Protein AF-A0A970ZPI9-F1 (afdb_monomer)

Nearest PDB structures (foldseek):
  8iqe-assembly1_A  TM=8.143E-01  e=1.918E-08  Klebsiella phage VLC6
  8iq9-assembly1_B  TM=8.403E-01  e=4.142E-08  Klebsiella phage VLC6
  8iqe-assembly1_D  TM=8.074E-01  e=2.325E-08  Klebsiella phage VLC6
  5w6p-assembly1_A  TM=7.669E-01  e=9.083E-06  Kuttervirus CBA120
  6w4q-assembly2_D  TM=7.559E-01  e=2.704E-05  Kuttervirus CBA120

Mean predicted aligned error: 13.29 Å

Foldseek 3Di:
DDDDDDDDDPDPDDDDDDDDDDPPPPPPPPPVPPPPPPDDDDDEAEDAEPVRVQVDDPDDAQHKYWYCFHHGRVQQLIFIWGKHAADPVDDALQAQWADHPPNIITGTDDQAEAELRVSPDDQAQPDPSVSSVVSRVVVCVVRVHYYDDDDGHD

Structure (mmCIF, N/CA/C/O backbone):
data_AF-A0A970ZPI9-F1
#
_entry.id   AF-A0A970ZPI9-F1
#
loop_
_atom_site.group_PDB
_atom_site.id
_atom_site.type_symbol
_atom_site.label_atom_id
_atom_site.label_alt_id
_atom_site.label_comp_id
_atom_site.label_asym_id
_atom_site.label_entity_id
_atom_site.label_seq_id
_atom_site.pdbx_PDB_ins_code
_atom_site.Cartn_x
_atom_site.Cartn_y
_atom_site.Cartn_z
_atom_site.occupancy
_atom_site.B_iso_or_equiv
_atom_site.auth_seq_id
_atom_site.auth_comp_id
_atom_site.auth_asym_id
_atom_site.auth_atom_id
_atom_site.pdbx_PDB_model_num
ATOM 1 N N . MET A 1 1 ? -30.583 -24.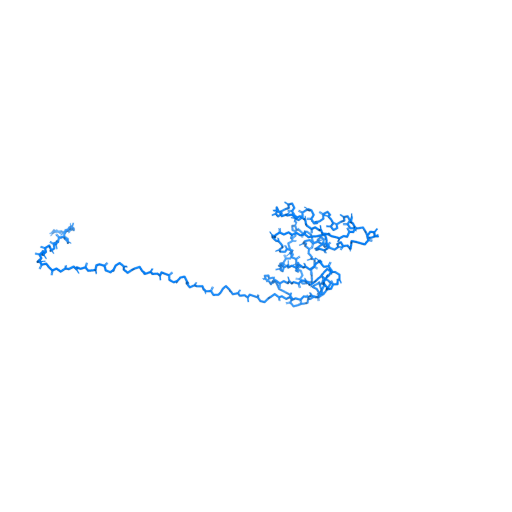353 73.136 1.00 39.81 1 MET A N 1
ATOM 2 C CA . MET A 1 1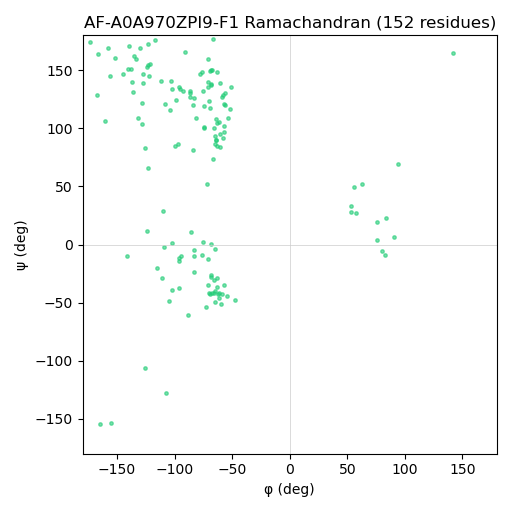 ? -30.151 -25.501 73.950 1.00 39.81 1 MET A CA 1
ATOM 3 C C . MET A 1 1 ? -31.128 -26.665 73.771 1.00 39.81 1 MET A C 1
ATOM 5 O O . MET A 1 1 ? -32.235 -26.557 74.280 1.00 39.81 1 MET A O 1
ATOM 9 N N . SER A 1 2 ? -30.838 -27.757 73.049 1.00 38.22 2 SER A N 1
ATOM 10 C CA . SER A 1 2 ? -29.627 -28.068 72.264 1.00 38.22 2 SER A CA 1
ATOM 11 C C . SER A 1 2 ? -29.882 -29.095 71.144 1.00 38.22 2 SER A C 1
ATOM 13 O O . SER A 1 2 ? -30.646 -30.025 71.371 1.00 38.22 2 SER A O 1
ATOM 15 N N . GLU A 1 3 ? -29.255 -29.048 69.955 1.00 37.34 3 GLU A N 1
ATOM 16 C CA . GLU A 1 3 ? -28.568 -27.953 69.218 1.00 37.34 3 GLU A CA 1
ATOM 17 C C . GLU A 1 3 ? -28.368 -28.394 67.724 1.00 37.34 3 GLU A C 1
ATOM 19 O O . GLU A 1 3 ? -29.122 -29.235 67.235 1.00 37.34 3 GLU A O 1
ATOM 24 N N . HIS A 1 4 ? -27.371 -27.865 66.996 1.00 39.94 4 HIS A N 1
ATOM 25 C CA . HIS A 1 4 ? -26.956 -28.225 65.616 1.00 39.94 4 HIS A CA 1
ATOM 26 C C . HIS A 1 4 ? -25.424 -28.475 65.559 1.00 39.94 4 HIS A C 1
ATOM 28 O O . HIS A 1 4 ? -24.754 -28.073 66.513 1.00 39.94 4 HIS A O 1
ATOM 34 N N . PRO A 1 5 ? -24.820 -29.033 64.477 1.00 55.50 5 PRO A N 1
ATOM 35 C CA . PRO A 1 5 ? -25.370 -29.464 63.179 1.00 55.50 5 PRO A CA 1
ATOM 36 C C . PRO A 1 5 ? -25.417 -31.023 63.094 1.00 55.50 5 PRO A C 1
ATOM 38 O O . PRO A 1 5 ? -26.032 -31.587 63.991 1.00 55.50 5 PRO A O 1
ATOM 41 N N . ASP A 1 6 ? -24.927 -31.842 62.143 1.00 42.12 6 ASP A N 1
ATOM 42 C CA . ASP A 1 6 ? -24.168 -31.699 60.878 1.00 42.12 6 ASP A CA 1
ATOM 43 C C . ASP A 1 6 ? -24.433 -32.912 59.933 1.00 42.12 6 ASP A C 1
ATOM 45 O O . ASP A 1 6 ? -25.509 -33.512 59.963 1.00 42.12 6 ASP A O 1
ATOM 49 N N . SER A 1 7 ? -23.492 -33.249 59.046 1.00 49.62 7 SER A N 1
ATOM 50 C CA . SER A 1 7 ? -23.681 -33.985 57.797 1.00 49.62 7 SER A CA 1
ATOM 51 C C . SER A 1 7 ? -22.767 -35.209 57.646 1.00 49.62 7 SER A C 1
ATOM 53 O O . SER A 1 7 ? -21.570 -35.154 57.912 1.00 49.62 7 SER A O 1
ATOM 55 N N . ALA A 1 8 ? -23.318 -36.316 57.126 1.00 38.94 8 ALA A N 1
ATOM 56 C CA . ALA A 1 8 ? -22.558 -37.369 56.442 1.00 38.94 8 ALA A CA 1
ATOM 57 C C . ALA A 1 8 ? -23.469 -38.351 55.672 1.00 38.94 8 ALA A C 1
ATOM 59 O O . ALA A 1 8 ? -24.6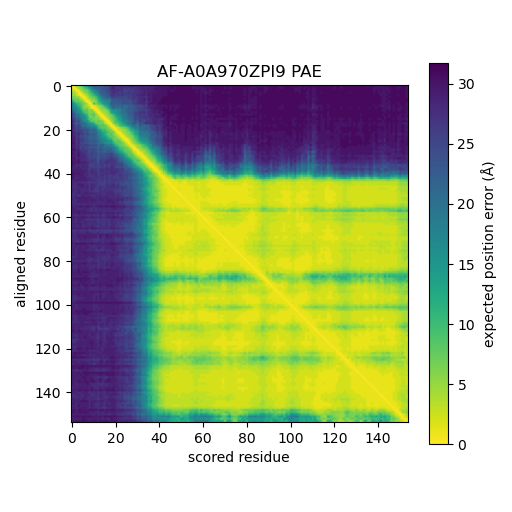60 -38.492 55.934 1.00 38.94 8 ALA A O 1
ATOM 60 N N . SER A 1 9 ? -22.852 -39.116 54.768 1.00 44.31 9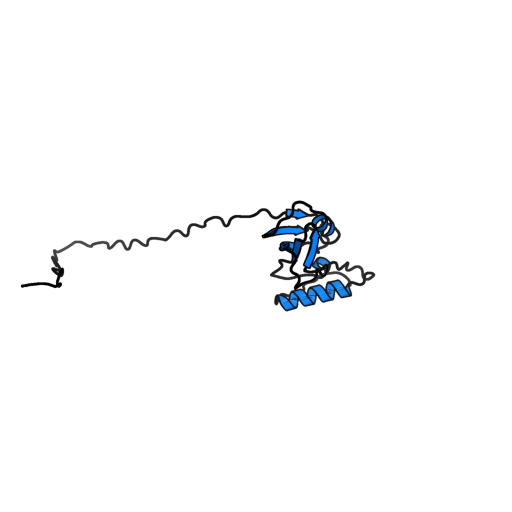 SER A N 1
ATOM 61 C CA . SER A 1 9 ? -23.298 -40.453 54.340 1.00 44.31 9 SER A CA 1
ATOM 62 C C . SER A 1 9 ? -24.662 -40.611 53.636 1.00 44.31 9 SER A C 1
ATOM 64 O O . SER A 1 9 ? -25.402 -41.566 53.878 1.00 44.31 9 SER A O 1
ATOM 66 N N . ARG A 1 10 ? -24.913 -39.826 52.577 1.00 48.75 10 ARG A N 1
ATOM 67 C CA . ARG A 1 10 ? -25.738 -40.306 51.440 1.00 48.75 10 ARG A CA 1
ATOM 68 C C . ARG A 1 10 ? -24.976 -41.354 50.597 1.00 48.75 10 ARG A C 1
ATOM 70 O O . ARG A 1 10 ? -24.847 -41.214 49.387 1.00 48.75 10 ARG A O 1
ATOM 77 N N . ARG A 1 11 ? -24.432 -42.396 51.241 1.00 50.81 11 ARG A N 1
ATOM 78 C CA . ARG A 1 11 ? -23.659 -43.490 50.618 1.00 50.81 11 ARG A CA 1
ATOM 79 C C . ARG A 1 11 ? -24.275 -44.861 50.921 1.00 50.81 11 ARG A C 1
ATOM 81 O O . ARG A 1 11 ? -23.663 -45.698 51.576 1.00 50.81 11 ARG A O 1
ATOM 88 N N . LYS A 1 12 ? -25.483 -45.112 50.410 1.00 44.75 12 LYS A N 1
ATOM 89 C CA . LYS A 1 12 ? -26.004 -46.481 50.254 1.00 44.75 12 LYS A CA 1
ATOM 90 C C . LYS A 1 12 ? -25.826 -46.909 48.801 1.00 44.75 12 LYS A C 1
ATOM 92 O O . LYS A 1 12 ? -26.720 -46.732 47.982 1.00 44.75 12 LYS A O 1
ATOM 97 N N . ALA A 1 13 ? -24.634 -47.414 48.486 1.00 45.16 13 ALA A N 1
ATOM 98 C CA . ALA A 1 13 ? -24.357 -48.026 47.193 1.00 45.16 13 ALA A CA 1
ATOM 99 C C . ALA A 1 13 ? -25.136 -49.346 47.092 1.00 45.16 13 ALA A C 1
ATOM 101 O O . ALA A 1 13 ? -24.911 -50.254 47.892 1.00 45.16 13 ALA A O 1
ATOM 102 N N . LEU A 1 14 ? -26.060 -49.445 46.135 1.00 43.38 14 LEU A N 1
ATOM 103 C CA . LEU A 1 14 ? -26.861 -50.649 45.924 1.00 43.38 14 LEU A CA 1
ATOM 104 C C . LEU A 1 14 ? -26.234 -51.502 44.815 1.00 43.38 14 LEU A C 1
ATOM 106 O O . LEU A 1 14 ? -26.574 -51.372 43.642 1.00 43.38 14 LEU A O 1
ATOM 110 N N . ALA A 1 15 ? -25.291 -52.365 45.193 1.00 43.22 15 ALA A N 1
ATOM 111 C CA . ALA A 1 15 ? -24.735 -53.368 44.292 1.00 43.22 15 ALA A CA 1
ATOM 112 C C . ALA A 1 15 ? -25.678 -54.582 44.221 1.00 43.22 15 ALA A C 1
ATOM 114 O O . ALA A 1 15 ? -25.787 -55.342 45.179 1.00 43.22 15 ALA A O 1
ATOM 115 N N . MET A 1 16 ? -26.350 -54.759 43.083 1.00 49.81 16 MET A N 1
ATOM 116 C CA . MET A 1 16 ? -27.211 -55.912 42.786 1.00 49.81 16 MET A CA 1
ATOM 117 C C . MET A 1 16 ? -26.748 -56.550 41.474 1.00 49.81 16 MET A C 1
ATOM 119 O O . MET A 1 16 ? -27.266 -56.254 40.399 1.00 49.81 16 MET A O 1
ATOM 123 N N . MET A 1 17 ? -25.727 -57.405 41.558 1.00 46.09 17 MET A N 1
ATOM 124 C CA . MET A 1 17 ? -25.264 -58.187 40.411 1.00 46.09 17 MET A CA 1
ATOM 125 C C . MET A 1 17 ? -26.266 -59.314 40.143 1.00 46.09 17 MET A C 1
ATOM 127 O O . MET A 1 17 ? -26.479 -60.171 40.996 1.00 46.09 17 MET A O 1
ATOM 131 N N . SER A 1 18 ? -26.870 -59.318 38.956 1.00 44.81 18 SER A N 1
ATOM 132 C CA . SER A 1 18 ? -27.666 -60.438 38.444 1.00 44.81 18 SER A CA 1
ATOM 133 C C . SER A 1 18 ? -27.161 -60.830 37.055 1.00 44.81 18 SER A C 1
ATOM 135 O O . SER A 1 18 ? -26.595 -60.014 36.324 1.00 44.81 18 SER A O 1
ATOM 137 N N . THR A 1 19 ? -27.242 -62.121 36.748 1.00 45.66 19 THR A N 1
ATOM 138 C CA . THR A 1 19 ? -26.408 -62.746 35.717 1.00 45.66 19 THR A CA 1
ATOM 139 C C . THR A 1 19 ? -26.971 -62.550 34.310 1.00 45.66 19 THR A C 1
ATOM 141 O O . THR A 1 19 ? -28.093 -62.963 34.039 1.00 45.66 19 THR A O 1
ATOM 144 N N . GLY A 1 20 ? -26.154 -62.025 33.390 1.00 44.47 20 GLY A N 1
ATOM 145 C CA . GLY A 1 20 ? -26.445 -62.046 31.951 1.00 44.47 20 GLY A CA 1
ATOM 146 C C . GLY A 1 20 ? -27.143 -60.797 31.405 1.00 44.47 20 GLY A C 1
ATOM 147 O O . GLY A 1 20 ? -28.279 -60.864 30.952 1.00 44.47 20 GLY A O 1
ATOM 148 N N . GLY A 1 21 ? -26.431 -59.669 31.366 1.00 39.56 21 GLY A N 1
ATOM 149 C CA . GLY A 1 21 ? -26.872 -58.470 30.652 1.00 39.56 21 GLY A CA 1
ATOM 150 C C . GLY A 1 21 ? -25.705 -57.530 30.378 1.00 39.56 21 GLY A C 1
ATOM 151 O O . GLY A 1 21 ? -25.207 -56.881 31.296 1.00 39.56 21 GLY A O 1
ATOM 152 N N . VAL A 1 22 ? -25.248 -57.452 29.123 1.00 44.81 22 VAL A N 1
ATOM 153 C CA . VAL A 1 22 ? -24.221 -56.476 28.733 1.00 44.81 22 VAL A CA 1
ATOM 154 C C . VAL A 1 22 ? -24.877 -55.103 28.663 1.00 44.81 22 VAL A C 1
ATOM 156 O O . VAL A 1 22 ? -25.537 -54.766 27.681 1.00 44.81 22 VAL A O 1
ATOM 159 N N . LEU A 1 23 ? -24.679 -54.294 29.704 1.00 41.56 23 LEU A N 1
ATOM 160 C CA . LEU A 1 23 ? -24.931 -52.863 29.613 1.00 41.56 23 LEU A CA 1
ATOM 161 C C . LEU A 1 23 ? -23.919 -52.270 28.632 1.00 41.56 23 LEU A C 1
ATOM 163 O O . LEU A 1 23 ? -22.769 -52.014 28.990 1.00 41.56 23 LEU A O 1
ATOM 167 N N . LEU A 1 24 ? -24.360 -52.038 27.392 1.00 43.66 24 LEU A N 1
ATOM 168 C CA . LEU A 1 24 ? -23.693 -51.102 26.497 1.00 43.66 24 LEU A CA 1
ATOM 169 C C . LEU A 1 24 ? -23.735 -49.731 27.176 1.00 43.66 24 LEU A C 1
ATOM 171 O O . LEU A 1 24 ? -24.720 -48.997 27.083 1.00 43.66 24 LEU A O 1
ATOM 175 N N . ALA A 1 25 ? -22.654 -49.397 27.878 1.00 49.69 25 ALA A N 1
ATOM 176 C CA . ALA A 1 25 ? -22.359 -48.031 28.256 1.00 49.69 25 ALA A CA 1
ATOM 177 C C . ALA A 1 25 ? -22.136 -47.260 26.954 1.00 49.69 25 ALA A C 1
ATOM 179 O O . ALA A 1 25 ? -21.031 -47.221 26.413 1.00 49.69 25 ALA A O 1
ATOM 180 N N . ALA A 1 26 ? -23.221 -46.702 26.417 1.00 45.34 26 ALA A N 1
ATOM 181 C CA . ALA A 1 26 ? -23.167 -45.762 25.320 1.00 45.34 26 ALA A CA 1
ATOM 182 C C . ALA A 1 26 ? -22.428 -44.524 25.829 1.00 45.34 26 ALA A C 1
ATOM 184 O O . ALA A 1 26 ? -23.033 -43.602 26.377 1.00 45.34 26 ALA A O 1
ATOM 185 N N . SER A 1 27 ? -21.103 -44.535 25.672 1.00 51.19 27 SER A N 1
ATOM 186 C CA . SER A 1 27 ? -20.249 -43.361 25.765 1.00 51.19 27 SER A CA 1
ATOM 187 C C . SER A 1 27 ? -20.705 -42.397 24.684 1.00 51.19 27 SER A C 1
ATOM 189 O O . SER A 1 27 ? -20.187 -42.397 23.570 1.00 51.19 27 SER A O 1
ATOM 191 N N . GLY A 1 28 ? -21.739 -41.625 25.011 1.00 48.47 28 GLY A N 1
ATOM 192 C CA . GLY A 1 28 ? -22.256 -40.555 24.189 1.00 48.47 28 GLY A CA 1
ATOM 193 C C . GLY A 1 28 ? -21.178 -39.499 24.082 1.00 48.47 28 GLY A C 1
ATOM 194 O O . GLY A 1 28 ? -21.150 -38.561 24.874 1.00 48.47 28 GLY A O 1
ATOM 195 N N . SER A 1 29 ? -20.283 -39.674 23.110 1.00 51.91 29 SER A N 1
ATOM 196 C CA . SER A 1 29 ? -19.435 -38.615 22.602 1.00 51.91 29 SER A CA 1
ATOM 197 C C . SER A 1 29 ? -20.369 -37.525 22.106 1.00 51.91 29 SER A C 1
ATOM 199 O O . SER A 1 29 ? -20.829 -37.551 20.964 1.00 51.91 29 SER A O 1
ATOM 201 N N . THR A 1 30 ? -20.676 -36.577 22.988 1.00 52.38 30 THR A N 1
ATOM 202 C CA . THR A 1 30 ? -21.243 -35.289 22.631 1.00 52.38 30 THR A CA 1
ATOM 203 C C . THR A 1 30 ? -20.200 -34.600 21.773 1.00 52.38 30 THR A C 1
ATOM 205 O O . THR A 1 30 ? -19.354 -33.848 22.253 1.00 52.38 30 THR A O 1
ATOM 208 N N . ALA A 1 31 ? -20.232 -34.920 20.479 1.00 60.81 31 ALA A N 1
ATOM 209 C CA . ALA A 1 31 ? -19.543 -34.175 19.455 1.00 60.81 31 ALA A CA 1
ATOM 210 C C . ALA A 1 31 ? -20.075 -32.750 19.568 1.00 60.81 31 ALA A C 1
ATOM 212 O O . ALA A 1 31 ? -21.174 -32.445 19.101 1.00 60.81 31 ALA A O 1
ATOM 213 N N . VAL A 1 32 ? -19.324 -31.905 20.277 1.00 57.97 32 VAL A N 1
ATOM 214 C CA . VAL A 1 32 ? -19.592 -30.478 20.360 1.00 57.97 32 VAL A CA 1
ATOM 215 C C . VAL A 1 32 ? -19.391 -29.978 18.946 1.00 57.97 32 VAL A C 1
ATOM 217 O O . VAL A 1 32 ? -18.266 -29.715 18.520 1.00 57.97 32 VAL A O 1
ATOM 220 N N . ALA A 1 33 ? -20.492 -29.926 18.199 1.00 60.94 33 ALA A N 1
ATOM 221 C CA . ALA A 1 33 ? -20.541 -29.279 16.913 1.00 60.94 33 ALA A CA 1
ATOM 222 C C . ALA A 1 33 ? -20.095 -27.844 17.170 1.00 60.94 33 ALA A C 1
ATOM 224 O O . ALA A 1 33 ? -20.853 -27.042 17.720 1.00 60.94 33 ALA A O 1
ATOM 225 N N . ARG A 1 34 ? -18.832 -27.546 16.834 1.00 61.22 34 ARG A N 1
ATOM 226 C CA . ARG A 1 34 ? -18.360 -26.171 16.744 1.00 61.22 34 ARG A CA 1
ATOM 227 C C . ARG A 1 34 ? -19.335 -25.498 15.802 1.00 61.22 34 ARG A C 1
ATOM 229 O O . ARG A 1 34 ? -19.357 -25.804 14.612 1.00 61.22 34 ARG A O 1
ATOM 236 N N . GLN A 1 35 ? -20.171 -24.627 16.352 1.00 51.12 35 GLN A N 1
ATOM 237 C CA . GLN A 1 35 ? -20.914 -23.710 15.523 1.00 51.12 35 GLN A CA 1
ATOM 238 C C . GLN A 1 35 ? -19.849 -22.849 14.857 1.00 51.12 35 GLN A C 1
ATOM 240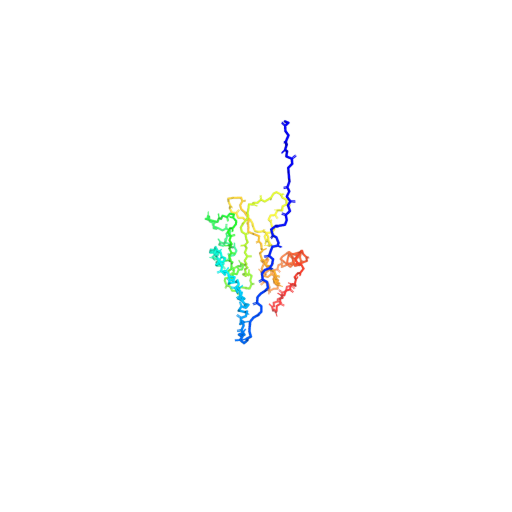 O O . GLN A 1 35 ? -19.233 -22.000 15.499 1.00 51.12 35 GLN A O 1
ATOM 245 N N . ASN A 1 36 ? -19.599 -23.122 13.575 1.00 60.66 36 ASN A N 1
ATOM 246 C CA . ASN A 1 36 ? -18.980 -22.164 12.676 1.00 60.66 36 ASN A CA 1
ATOM 247 C C . ASN A 1 36 ? -19.987 -21.023 12.516 1.00 60.66 36 ASN A C 1
ATOM 249 O O . ASN A 1 36 ? -20.666 -20.911 11.497 1.00 60.66 36 ASN A O 1
ATOM 253 N N . THR A 1 37 ? -20.120 -20.212 13.567 1.00 61.88 37 THR A N 1
ATOM 254 C CA . THR A 1 37 ? -20.728 -18.893 13.497 1.00 61.88 37 THR A CA 1
ATOM 255 C C . THR A 1 37 ? -20.005 -18.177 12.366 1.00 61.88 37 THR A C 1
ATOM 257 O O . THR A 1 37 ? -18.783 -18.028 12.464 1.00 61.88 37 THR A O 1
ATOM 260 N N . PRO A 1 38 ? -20.692 -17.796 11.276 1.00 63.09 38 PRO A N 1
ATOM 261 C CA . PRO A 1 38 ? -20.042 -17.069 10.203 1.00 63.09 38 PRO A CA 1
ATOM 262 C C . PRO A 1 38 ? -19.423 -15.812 10.805 1.00 63.09 38 PRO A C 1
ATOM 264 O O . PRO A 1 38 ? -20.130 -15.012 11.421 1.00 63.09 38 PRO A O 1
ATOM 267 N N . ILE A 1 39 ? -18.101 -15.668 10.684 1.00 63.62 39 ILE A N 1
ATOM 268 C CA . ILE A 1 39 ? -17.435 -14.426 11.070 1.00 63.62 39 ILE A CA 1
ATOM 269 C C . ILE A 1 39 ? -18.075 -13.337 10.211 1.00 63.62 39 ILE A C 1
ATOM 271 O O . ILE A 1 39 ? -18.183 -13.502 8.994 1.00 63.62 39 ILE A O 1
ATOM 275 N N . ALA A 1 40 ? -18.572 -12.276 10.845 1.00 64.06 40 ALA A N 1
ATOM 276 C CA . ALA A 1 40 ? -19.301 -11.229 10.147 1.00 64.06 40 ALA A CA 1
ATOM 277 C C . ALA A 1 40 ? -18.379 -10.565 9.113 1.00 64.06 40 ALA A C 1
ATOM 279 O O . ALA A 1 40 ? -17.473 -9.815 9.468 1.00 64.06 40 ALA A O 1
ATOM 280 N N . SER A 1 41 ? -18.599 -10.873 7.834 1.00 69.25 41 SER A N 1
ATOM 281 C CA . SER A 1 41 ? -17.853 -10.272 6.734 1.00 69.25 41 SER A CA 1
ATOM 282 C C . SER A 1 41 ? -18.337 -8.841 6.537 1.00 69.25 41 SER A C 1
ATOM 284 O O . SER A 1 41 ? -19.372 -8.615 5.908 1.00 69.25 41 SER A O 1
ATOM 286 N N . SER A 1 42 ? -17.581 -7.871 7.047 1.00 74.94 42 SER A N 1
ATOM 287 C CA . SER A 1 42 ? -17.686 -6.491 6.573 1.00 74.94 42 SER A CA 1
ATOM 288 C C . SER A 1 42 ? -17.349 -6.448 5.075 1.00 74.94 42 SER A C 1
ATOM 290 O O . SER A 1 42 ? -16.426 -7.148 4.648 1.00 74.94 42 SER A O 1
ATOM 292 N N . PRO A 1 43 ? -18.071 -5.669 4.253 1.00 85.38 43 PRO A N 1
ATOM 293 C CA . PRO A 1 43 ? -17.699 -5.473 2.859 1.00 85.38 43 PRO A CA 1
ATOM 294 C C . PRO A 1 43 ? -16.397 -4.665 2.768 1.00 85.38 43 PRO A C 1
ATOM 296 O O . PRO A 1 43 ? -16.225 -3.677 3.481 1.00 85.38 43 PRO A O 1
ATOM 299 N N . VAL A 1 44 ? -15.505 -5.070 1.865 1.00 93.00 44 VAL A N 1
ATOM 300 C CA . VAL A 1 44 ? -14.311 -4.296 1.498 1.00 93.00 44 VAL A CA 1
ATOM 301 C C . VAL A 1 44 ? -14.699 -3.317 0.389 1.00 93.00 44 VAL A C 1
ATOM 303 O O . VAL A 1 44 ? -15.332 -3.715 -0.591 1.00 93.00 44 VAL A O 1
ATOM 306 N N . LYS A 1 45 ? -14.350 -2.035 0.536 1.00 96.25 45 LYS A N 1
ATOM 307 C CA . LYS A 1 45 ? -14.592 -1.011 -0.494 1.00 96.25 45 LYS A CA 1
ATOM 308 C C . LYS A 1 45 ? -13.455 -1.035 -1.514 1.00 96.25 45 LYS A C 1
ATOM 310 O O . LYS A 1 45 ? -12.302 -0.842 -1.142 1.00 96.25 45 LYS A O 1
ATOM 315 N N . ARG A 1 46 ? -13.768 -1.284 -2.786 1.00 97.62 46 ARG A N 1
ATOM 316 C CA . ARG A 1 46 ? -12.764 -1.431 -3.848 1.00 97.62 46 ARG A CA 1
ATOM 317 C C . ARG A 1 46 ? -12.666 -0.179 -4.716 1.00 97.62 46 ARG A C 1
ATOM 319 O O . ARG A 1 46 ? -13.686 0.323 -5.179 1.00 97.62 46 ARG A O 1
ATOM 326 N N . PHE A 1 47 ? -11.435 0.250 -4.965 1.00 98.25 47 PHE A N 1
ATOM 327 C CA . PHE A 1 47 ? -11.059 1.412 -5.767 1.00 98.25 47 PHE A CA 1
ATOM 328 C C . PHE A 1 47 ? -10.105 0.986 -6.888 1.00 98.25 47 PHE A C 1
ATOM 330 O O . PHE A 1 47 ? -9.385 -0.010 -6.760 1.00 98.25 47 PHE A O 1
ATOM 337 N N . ALA A 1 48 ? -10.088 1.723 -7.994 1.00 98.19 48 ALA A N 1
ATOM 338 C CA . ALA A 1 48 ? -9.223 1.416 -9.125 1.00 98.19 48 ALA A CA 1
ATOM 339 C C . ALA A 1 48 ? -7.745 1.700 -8.784 1.00 98.19 48 ALA A C 1
ATOM 341 O O . ALA A 1 48 ? -6.868 0.888 -9.094 1.00 98.19 48 ALA A O 1
ATOM 342 N N . THR A 1 49 ? -7.494 2.820 -8.092 1.00 98.50 49 THR A N 1
ATOM 343 C CA . THR A 1 49 ? -6.166 3.384 -7.783 1.00 98.50 49 THR A CA 1
ATOM 344 C C . THR A 1 49 ? -6.085 3.929 -6.349 1.00 98.50 49 THR A C 1
ATOM 346 O O . THR A 1 49 ? -7.100 4.078 -5.659 1.00 98.50 49 THR A O 1
ATOM 349 N N . VAL A 1 50 ? -4.879 4.296 -5.900 1.00 98.06 50 VAL A N 1
ATOM 350 C CA . VAL A 1 50 ? -4.667 5.002 -4.620 1.00 98.06 50 VAL A CA 1
ATOM 351 C C . VAL A 1 50 ? -5.215 6.437 -4.640 1.00 98.06 50 VAL A C 1
ATOM 353 O O . VAL A 1 50 ? -5.597 6.958 -3.592 1.00 98.06 50 VAL A O 1
ATOM 356 N N . GLU A 1 51 ? -5.305 7.084 -5.805 1.00 98.06 51 GLU A N 1
ATOM 357 C CA . GLU A 1 51 ? -5.914 8.417 -5.923 1.00 98.06 51 GLU A CA 1
ATOM 358 C C . GLU A 1 51 ? -7.434 8.369 -5.701 1.00 98.06 51 GLU A C 1
ATOM 360 O O . GLU A 1 51 ? -7.965 9.173 -4.934 1.00 98.06 51 GLU A O 1
ATOM 365 N N . GLU A 1 52 ? -8.127 7.376 -6.267 1.00 98.12 52 GLU A N 1
ATOM 366 C CA . GLU A 1 52 ? -9.560 7.167 -6.015 1.00 98.12 52 GLU A CA 1
ATOM 367 C C . GLU A 1 52 ? -9.851 6.874 -4.536 1.00 98.12 52 GLU A C 1
ATOM 369 O O . GLU A 1 52 ? -10.784 7.443 -3.967 1.00 98.12 52 GLU A O 1
ATOM 374 N N . LEU A 1 53 ? -9.020 6.047 -3.888 1.00 98.12 53 LEU A N 1
ATOM 375 C CA . LEU A 1 53 ? -9.107 5.784 -2.448 1.00 98.12 53 LEU A CA 1
ATOM 376 C C . LEU A 1 53 ? -8.961 7.076 -1.623 1.00 98.12 53 LEU A C 1
ATOM 378 O O . LEU A 1 53 ? -9.713 7.296 -0.674 1.00 98.12 53 LEU A O 1
ATOM 382 N N . LYS A 1 54 ? -8.019 7.953 -1.994 1.00 97.75 54 LYS A N 1
ATOM 383 C CA . LYS A 1 54 ? -7.802 9.254 -1.333 1.00 97.75 54 LYS A CA 1
ATOM 384 C C . LYS A 1 54 ? -8.954 10.242 -1.552 1.00 97.75 54 LYS A C 1
ATOM 386 O O . LYS A 1 54 ? -9.184 11.089 -0.689 1.00 97.75 54 LYS A O 1
ATOM 391 N N . ALA A 1 55 ? -9.678 10.129 -2.665 1.00 97.44 55 ALA A N 1
ATOM 392 C CA . ALA A 1 55 ? -10.841 10.957 -2.991 1.00 97.44 55 ALA A CA 1
ATOM 393 C C . ALA A 1 55 ? -12.163 10.475 -2.350 1.00 97.44 55 ALA A C 1
ATOM 395 O O . ALA A 1 55 ? -13.166 11.193 -2.397 1.00 97.44 55 ALA A O 1
ATOM 396 N N . ALA A 1 56 ? -12.194 9.280 -1.753 1.00 96.25 56 ALA A N 1
ATOM 397 C CA . ALA A 1 56 ? -13.406 8.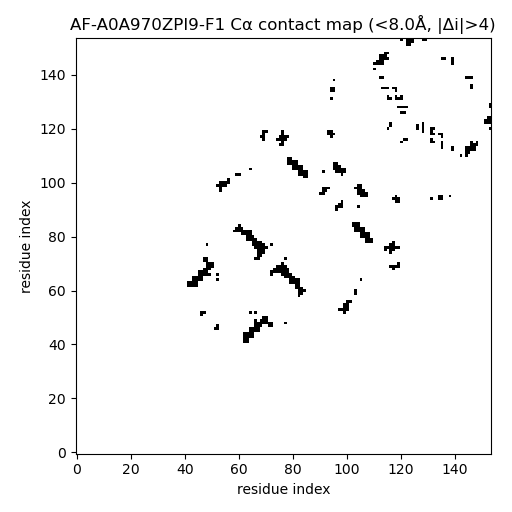681 -1.202 1.00 96.25 56 ALA A CA 1
ATOM 398 C C . ALA A 1 56 ? -13.916 9.406 0.062 1.00 96.25 56 ALA A C 1
ATOM 400 O O . ALA A 1 56 ? -13.216 9.530 1.068 1.00 96.25 56 ALA A O 1
ATOM 401 N N . ALA A 1 57 ? -15.173 9.861 0.024 1.00 92.75 57 ALA A N 1
ATOM 402 C CA . ALA A 1 57 ? -15.778 10.683 1.078 1.00 92.75 57 ALA A CA 1
ATOM 403 C C . ALA A 1 57 ? -16.619 9.899 2.109 1.00 92.75 57 ALA A C 1
ATOM 405 O O . ALA A 1 57 ? -17.004 10.461 3.134 1.00 92.75 57 ALA A O 1
ATOM 406 N N . ASP A 1 58 ? -16.933 8.627 1.845 1.00 92.00 58 ASP A N 1
ATOM 407 C CA . ASP A 1 58 ? -17.838 7.792 2.650 1.00 92.00 58 ASP A CA 1
ATOM 408 C C . ASP A 1 58 ? -17.118 6.788 3.575 1.00 92.00 58 ASP A C 1
ATOM 410 O O . ASP A 1 58 ? -17.782 6.005 4.263 1.00 92.00 58 ASP A O 1
ATOM 414 N N . LEU A 1 59 ? -15.779 6.802 3.578 1.00 95.12 59 LEU A N 1
ATOM 415 C CA . LEU A 1 59 ? -14.922 5.939 4.397 1.00 95.12 59 LEU A CA 1
ATOM 416 C C . LEU A 1 59 ? -15.108 6.179 5.903 1.00 95.12 59 LEU A C 1
ATOM 418 O O . LEU A 1 59 ? -15.389 7.297 6.343 1.00 95.12 59 LEU A O 1
ATOM 422 N N . ARG A 1 60 ? -14.929 5.121 6.702 1.00 94.75 60 ARG A N 1
ATOM 423 C CA . ARG A 1 60 ? -15.084 5.138 8.166 1.00 94.75 60 ARG A CA 1
ATOM 424 C C . ARG A 1 60 ? -14.012 4.303 8.853 1.00 94.75 60 ARG A C 1
ATOM 426 O O . ARG A 1 60 ? -13.557 3.305 8.306 1.00 94.75 60 ARG A O 1
ATOM 433 N N . GLU A 1 61 ? -13.666 4.676 10.082 1.00 95.12 61 GLU A N 1
ATOM 434 C CA . GLU A 1 61 ? -12.799 3.875 10.953 1.00 95.12 61 GLU A CA 1
ATOM 435 C C . GLU A 1 61 ? -13.286 2.416 11.059 1.00 95.12 61 GLU A C 1
ATOM 437 O O . GLU A 1 61 ? -14.480 2.150 11.212 1.00 95.12 61 GLU A O 1
ATOM 442 N N . GLY A 1 62 ? -12.350 1.469 10.971 1.00 93.56 62 GLY A N 1
ATOM 443 C CA . GLY A 1 62 ? -12.616 0.032 11.045 1.00 93.56 62 GLY A CA 1
ATOM 444 C C . GLY A 1 62 ? -13.129 -0.601 9.747 1.00 93.56 62 GLY A C 1
ATOM 445 O O . GLY A 1 62 ? -13.241 -1.826 9.684 1.00 93.56 62 GLY A O 1
ATOM 446 N N . GLU A 1 63 ? -13.411 0.185 8.703 1.00 95.25 63 GLU A N 1
ATOM 447 C CA . GLU A 1 63 ? -13.629 -0.353 7.359 1.00 95.25 63 GLU A CA 1
ATOM 448 C C . GLU A 1 63 ? -12.313 -0.861 6.745 1.00 95.25 63 GLU A C 1
ATOM 450 O O . GLU A 1 63 ? -11.210 -0.466 7.137 1.00 95.25 63 GLU A O 1
ATOM 455 N N . PHE A 1 64 ? -12.440 -1.728 5.741 1.00 96.38 64 PHE A N 1
ATOM 456 C CA . PHE A 1 64 ? -11.337 -2.131 4.876 1.00 96.38 64 PHE A CA 1
ATOM 457 C C . PHE A 1 64 ? -11.562 -1.588 3.468 1.00 96.38 64 PHE A C 1
ATOM 459 O O . PHE A 1 64 ? -12.684 -1.611 2.951 1.00 96.38 64 PHE A O 1
ATOM 466 N N . ALA A 1 65 ? -10.477 -1.144 2.846 1.00 97.56 65 ALA A N 1
ATOM 467 C CA . ALA A 1 65 ? -10.438 -0.735 1.455 1.00 97.56 65 ALA A CA 1
ATOM 468 C C . ALA A 1 65 ? -9.409 -1.562 0.674 1.00 97.56 65 ALA A C 1
ATOM 470 O O . ALA A 1 65 ? -8.459 -2.089 1.245 1.00 97.56 65 ALA A O 1
ATOM 471 N N . GLU A 1 66 ? -9.600 -1.667 -0.634 1.00 97.88 66 GLU A N 1
ATOM 472 C CA . GLU A 1 66 ? -8.744 -2.416 -1.554 1.00 97.88 66 GLU A CA 1
ATOM 473 C C . GLU A 1 66 ? -8.515 -1.577 -2.810 1.00 97.88 66 GLU A C 1
ATOM 475 O O . GLU A 1 66 ? -9.476 -1.072 -3.394 1.00 97.88 66 GLU A O 1
ATOM 480 N N . THR A 1 67 ? -7.267 -1.439 -3.247 1.00 98.38 67 THR A N 1
ATOM 481 C CA . THR A 1 67 ? -6.936 -0.847 -4.548 1.00 98.38 67 THR A CA 1
ATOM 482 C C . THR A 1 67 ? -6.564 -1.942 -5.543 1.00 98.38 67 THR A C 1
ATOM 484 O O . THR A 1 67 ? -5.874 -2.898 -5.197 1.00 98.38 67 THR A O 1
ATOM 487 N N . THR A 1 68 ? -6.992 -1.817 -6.803 1.00 98.00 68 THR A N 1
ATOM 488 C CA . THR A 1 68 ? -6.565 -2.751 -7.870 1.00 98.00 68 THR A CA 1
ATOM 489 C C . THR A 1 68 ? -5.206 -2.408 -8.488 1.00 98.00 68 THR A C 1
ATOM 491 O O . THR A 1 68 ? -4.705 -3.153 -9.327 1.00 98.00 68 THR A O 1
ATOM 494 N N . GLY A 1 69 ? -4.620 -1.284 -8.085 1.00 97.44 69 GLY A N 1
ATOM 495 C CA . GLY A 1 69 ? -3.317 -0.778 -8.500 1.00 97.44 69 GLY A CA 1
ATOM 496 C C . GLY A 1 69 ? -2.949 0.466 -7.692 1.00 97.44 69 GLY A C 1
ATOM 497 O O . GLY A 1 69 ? -3.770 0.964 -6.915 1.00 97.44 69 GLY A O 1
ATOM 498 N N . TRP A 1 70 ? -1.740 0.987 -7.874 1.00 97.44 70 TRP A N 1
ATOM 499 C CA . TRP A 1 70 ? -1.323 2.240 -7.242 1.00 97.44 70 TRP A CA 1
ATOM 500 C C . TRP A 1 70 ? -1.688 3.447 -8.112 1.00 97.44 70 TRP A C 1
ATOM 502 O O . TRP A 1 70 ? -2.500 4.281 -7.702 1.00 97.44 70 TRP A O 1
ATOM 512 N N . PHE A 1 71 ? -1.138 3.497 -9.327 1.00 96.81 71 PHE A N 1
ATOM 513 C CA . PHE A 1 71 ? -1.384 4.520 -10.344 1.00 96.81 71 PHE A CA 1
ATOM 514 C C . PHE A 1 71 ? -2.457 4.087 -11.348 1.00 96.81 71 PHE A C 1
ATOM 516 O O . PHE A 1 71 ? -3.258 4.914 -11.778 1.00 96.81 71 PHE A O 1
ATOM 523 N N . THR A 1 72 ? -2.490 2.804 -11.731 1.00 97.19 72 THR A N 1
ATOM 524 C CA . THR A 1 72 ? -3.448 2.261 -12.710 1.00 97.19 72 THR A CA 1
ATOM 525 C C . THR A 1 72 ? -3.880 0.828 -12.364 1.00 97.19 72 THR A C 1
ATOM 527 O O . THR A 1 72 ? -3.073 0.056 -11.850 1.00 97.19 72 THR A O 1
ATOM 530 N N . PRO A 1 73 ? -5.132 0.419 -12.648 1.00 97.69 73 PRO A N 1
ATOM 531 C CA . PRO A 1 73 ? -5.607 -0.932 -12.340 1.00 97.69 73 PRO A CA 1
ATOM 532 C C . PRO A 1 73 ? -4.750 -2.031 -12.975 1.00 97.69 73 PRO A C 1
ATOM 534 O O . PRO A 1 73 ? -4.653 -2.122 -14.198 1.00 97.69 73 PRO A O 1
ATOM 537 N N . GLY A 1 74 ? -4.182 -2.904 -12.142 1.00 95.06 74 GLY A N 1
ATOM 538 C CA . GLY A 1 74 ? -3.334 -4.013 -12.579 1.00 95.06 74 GLY A CA 1
ATOM 539 C C . GLY A 1 74 ? -1.836 -3.706 -12.668 1.00 95.06 74 GLY A C 1
ATOM 540 O O . GLY A 1 74 ? -1.094 -4.592 -13.081 1.00 95.06 74 GLY A O 1
ATOM 541 N N . ASP A 1 75 ? -1.367 -2.529 -12.236 1.00 93.94 75 ASP A N 1
ATOM 542 C CA . ASP A 1 75 ? 0.069 -2.177 -12.182 1.00 93.94 75 ASP A CA 1
ATOM 543 C C . ASP A 1 75 ? 0.899 -2.960 -11.138 1.00 93.94 75 ASP A C 1
ATOM 545 O O . ASP A 1 75 ? 2.100 -2.750 -11.003 1.00 93.94 75 ASP A O 1
ATOM 549 N N . GLY A 1 76 ? 0.273 -3.871 -10.386 1.00 93.38 76 GLY A N 1
ATOM 550 C CA . GLY A 1 76 ? 0.915 -4.653 -9.325 1.00 93.38 76 GLY A CA 1
ATOM 551 C C . GLY A 1 76 ? 1.014 -3.932 -7.975 1.00 93.38 76 GLY A C 1
ATOM 552 O O . GLY A 1 76 ? 1.306 -4.579 -6.970 1.00 93.38 76 GLY A O 1
ATOM 553 N N . GLY A 1 77 ? 0.705 -2.635 -7.911 1.00 95.62 77 GLY A N 1
ATOM 554 C CA . GLY A 1 77 ? 0.655 -1.830 -6.687 1.00 95.62 77 GLY A CA 1
ATOM 555 C C . GLY A 1 77 ? -0.678 -1.881 -5.935 1.00 95.62 77 GLY A C 1
ATOM 556 O O . GLY A 1 77 ? -0.906 -1.077 -5.033 1.00 95.62 77 GLY A O 1
ATOM 557 N N . GLY A 1 78 ? -1.572 -2.800 -6.308 1.00 97.06 78 GLY A N 1
ATOM 558 C CA . GLY A 1 78 ? -2.838 -3.026 -5.614 1.00 97.06 78 GLY A CA 1
ATOM 559 C C . GLY A 1 78 ? -2.624 -3.633 -4.228 1.00 97.06 78 GLY A C 1
ATOM 560 O O . GLY A 1 78 ? -1.800 -4.534 -4.069 1.00 97.06 78 GLY A O 1
ATOM 561 N N . ALA A 1 79 ? -3.354 -3.139 -3.228 1.00 97.69 79 ALA A N 1
ATOM 562 C CA . ALA A 1 79 ? -3.176 -3.533 -1.833 1.00 97.69 79 ALA A CA 1
ATOM 563 C C 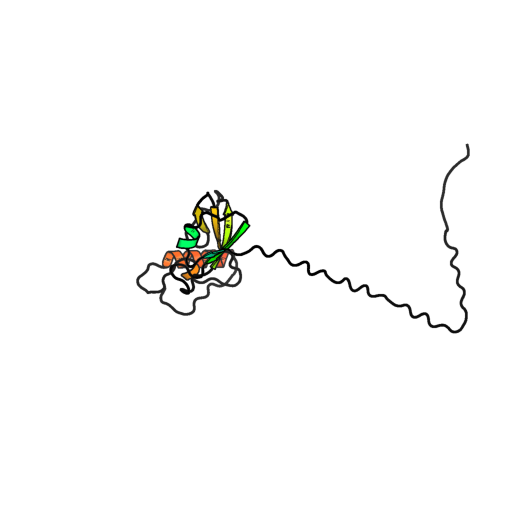. ALA A 1 79 ? -4.465 -3.409 -1.006 1.00 97.69 79 ALA A C 1
ATOM 565 O O . ALA A 1 79 ? -5.383 -2.660 -1.353 1.00 97.69 79 ALA A O 1
ATOM 566 N N . ILE A 1 80 ? -4.510 -4.115 0.130 1.00 97.69 80 ILE A N 1
ATOM 567 C CA . ILE A 1 80 ? -5.568 -3.974 1.138 1.00 97.69 80 ILE A CA 1
ATOM 568 C C . ILE A 1 80 ? -5.115 -3.006 2.237 1.00 97.69 80 ILE A C 1
ATOM 570 O O . ILE A 1 80 ? -4.019 -3.125 2.789 1.00 97.69 80 ILE A O 1
ATOM 574 N N . TYR A 1 81 ? -5.999 -2.084 2.610 1.00 97.88 81 TYR A N 1
ATOM 575 C CA . TYR A 1 81 ? -5.804 -1.105 3.675 1.00 97.88 81 TYR A CA 1
ATOM 576 C C . TYR A 1 81 ? -6.903 -1.225 4.733 1.00 97.88 81 TYR A C 1
ATOM 578 O O . TYR A 1 81 ? -8.071 -1.457 4.413 1.00 97.88 81 TYR A O 1
ATOM 586 N N . ARG A 1 82 ? -6.550 -0.994 5.999 1.00 96.88 82 ARG A N 1
ATOM 587 C CA . ARG A 1 82 ? -7.515 -0.735 7.076 1.00 96.88 82 ARG A CA 1
ATOM 588 C C . ARG A 1 82 ? -7.656 0.771 7.271 1.00 96.88 82 ARG A C 1
ATOM 590 O O . ARG A 1 82 ? -6.652 1.481 7.296 1.00 96.88 82 ARG A O 1
ATOM 597 N N . ILE A 1 83 ? -8.888 1.249 7.412 1.00 97.25 83 ILE A N 1
ATOM 598 C CA . ILE A 1 83 ? -9.179 2.662 7.657 1.00 97.25 83 ILE A CA 1
ATOM 599 C C . ILE A 1 83 ? -9.126 2.941 9.163 1.00 97.25 83 ILE A C 1
ATOM 601 O O . ILE A 1 83 ? -9.802 2.273 9.947 1.00 97.25 83 ILE A O 1
ATOM 605 N N . GLU A 1 84 ? -8.338 3.932 9.571 1.00 96.19 84 GLU A N 1
ATOM 606 C CA . GLU A 1 84 ? -8.136 4.322 10.974 1.00 96.19 84 GLU A CA 1
ATOM 607 C C . GLU A 1 84 ? -8.235 5.846 11.140 1.00 96.19 84 GLU A C 1
ATOM 609 O O . GLU A 1 84 ? -8.070 6.598 10.175 1.00 96.19 84 GLU A O 1
ATOM 614 N N . ILE A 1 85 ? -8.494 6.321 12.363 1.00 95.81 85 ILE A N 1
ATOM 615 C CA . ILE A 1 85 ? -8.350 7.744 12.704 1.00 95.81 85 ILE A CA 1
ATOM 616 C C . ILE A 1 85 ? -6.857 8.104 12.739 1.00 95.81 85 ILE A C 1
ATOM 618 O O . ILE A 1 85 ? -6.024 7.343 13.233 1.00 95.81 85 ILE A O 1
ATOM 622 N N . ARG A 1 86 ? -6.501 9.287 12.229 1.00 93.38 86 ARG A N 1
ATOM 623 C CA . ARG A 1 86 ? -5.120 9.782 12.201 1.00 93.38 86 ARG A CA 1
ATOM 624 C C . ARG A 1 86 ? -4.567 10.003 13.614 1.00 93.38 86 ARG A C 1
ATOM 626 O O . ARG A 1 86 ? -4.904 10.981 14.277 1.00 93.38 86 ARG A O 1
ATOM 633 N N . SER A 1 87 ? -3.654 9.132 14.040 1.00 89.56 87 SER A N 1
ATOM 634 C CA . SER A 1 87 ? -2.830 9.354 15.235 1.00 89.56 87 SER A CA 1
ATOM 635 C C . SER A 1 87 ? -1.823 10.492 15.019 1.00 89.56 87 SER A C 1
ATOM 637 O O . SER A 1 87 ? -1.319 10.692 13.914 1.00 89.56 87 SER A O 1
ATOM 639 N N . SER A 1 88 ? -1.470 11.208 16.090 1.00 82.56 88 SER A N 1
ATOM 640 C CA . SER A 1 88 ? -0.359 12.171 16.094 1.00 82.56 88 SER A CA 1
ATOM 641 C C . SER A 1 88 ? 1.027 11.512 16.164 1.00 82.56 88 SER A C 1
ATOM 643 O O . SER A 1 88 ? 2.032 12.203 16.031 1.00 82.56 88 SER A O 1
ATOM 645 N N . GLU A 1 89 ? 1.099 10.199 16.403 1.00 83.31 89 GLU A N 1
ATOM 646 C CA . GLU A 1 89 ? 2.358 9.454 16.564 1.00 83.31 89 GLU A CA 1
ATOM 647 C C . GLU A 1 89 ? 2.995 9.039 15.228 1.00 83.31 89 GLU A C 1
ATOM 649 O O . GLU A 1 89 ? 4.207 8.836 15.161 1.00 83.31 89 GLU A O 1
ATOM 654 N N . ALA A 1 90 ? 2.198 8.930 14.159 1.00 83.06 90 ALA A N 1
ATOM 655 C CA . ALA A 1 90 ? 2.643 8.492 12.839 1.00 83.06 90 ALA A CA 1
ATOM 656 C C . ALA A 1 90 ? 2.131 9.444 11.748 1.00 83.06 90 ALA A C 1
ATOM 658 O O . ALA A 1 90 ? 0.944 9.470 11.423 1.00 83.06 90 ALA A O 1
ATOM 659 N N . ALA A 1 91 ? 3.041 10.223 11.161 1.00 90.56 91 ALA A N 1
ATOM 660 C CA . ALA A 1 91 ? 2.725 11.056 10.007 1.00 90.56 91 ALA A CA 1
ATOM 661 C C . ALA A 1 91 ? 2.495 10.178 8.757 1.00 90.56 91 ALA A C 1
ATOM 663 O O . ALA A 1 91 ? 3.303 9.279 8.505 1.00 90.56 91 ALA A O 1
ATOM 664 N N . PRO A 1 92 ? 1.449 10.435 7.946 1.00 94.25 92 PRO A N 1
ATOM 665 C CA . PRO A 1 92 ? 1.267 9.764 6.663 1.00 94.25 92 PRO A CA 1
ATOM 666 C C . PRO A 1 92 ? 2.488 9.941 5.757 1.00 94.25 92 PRO A C 1
ATOM 668 O O . PRO A 1 92 ? 2.971 11.057 5.564 1.00 94.25 92 PRO A O 1
ATOM 671 N N . ASN A 1 93 ? 2.976 8.836 5.200 1.00 94.25 93 ASN A N 1
ATOM 672 C CA . ASN A 1 93 ? 4.231 8.772 4.450 1.00 94.25 93 ASN A CA 1
ATOM 673 C C . ASN A 1 93 ? 4.035 8.571 2.938 1.00 94.25 93 ASN A C 1
ATOM 675 O O . ASN A 1 93 ? 5.018 8.554 2.206 1.00 94.25 93 ASN A O 1
ATOM 679 N N . ASN A 1 94 ? 2.785 8.438 2.472 1.00 93.62 94 ASN A N 1
ATOM 680 C CA . ASN A 1 94 ? 2.441 8.061 1.094 1.00 93.62 94 ASN A CA 1
ATOM 681 C C . ASN A 1 94 ? 3.038 6.713 0.643 1.00 93.62 94 ASN A C 1
ATOM 683 O O . ASN A 1 94 ? 3.227 6.505 -0.547 1.00 93.62 94 ASN A O 1
ATOM 687 N N . GLY A 1 95 ? 3.279 5.803 1.590 1.00 94.25 95 GLY A N 1
ATOM 688 C CA . GLY A 1 95 ? 3.583 4.390 1.373 1.00 94.25 95 GLY A CA 1
ATOM 689 C C . GLY A 1 95 ? 2.602 3.529 2.168 1.00 94.25 95 GLY A C 1
ATOM 690 O O . GLY A 1 95 ? 1.421 3.467 1.833 1.00 94.25 95 GLY A O 1
ATOM 691 N N . ASP A 1 96 ? 3.057 2.927 3.274 1.00 96.19 96 ASP A N 1
ATOM 692 C CA . ASP A 1 96 ? 2.196 2.113 4.142 1.00 96.19 96 ASP A CA 1
ATOM 693 C C . ASP A 1 96 ? 1.163 2.903 4.963 1.00 96.19 96 ASP A C 1
ATOM 695 O O . ASP A 1 96 ? 0.245 2.292 5.512 1.00 96.19 96 ASP A O 1
ATOM 699 N N . LEU A 1 97 ? 1.276 4.235 5.038 1.00 97.12 97 LEU A N 1
ATOM 700 C CA . LEU A 1 97 ? 0.296 5.103 5.689 1.00 97.12 97 LEU A CA 1
ATOM 701 C C . LEU A 1 97 ? -0.134 6.247 4.760 1.00 97.12 97 LEU A C 1
ATOM 703 O O . LEU A 1 97 ? 0.577 7.242 4.572 1.00 97.12 97 LEU A O 1
ATOM 707 N N . LEU A 1 98 ? -1.330 6.111 4.189 1.00 97.56 98 LEU A N 1
ATOM 708 C CA . LEU A 1 98 ? -1.925 7.067 3.258 1.00 97.56 98 LEU A CA 1
ATOM 709 C C . LEU A 1 98 ? -2.808 8.078 4.001 1.00 97.56 98 LEU A C 1
ATOM 711 O O . LEU A 1 98 ? -3.662 7.698 4.801 1.00 97.56 98 LEU A O 1
ATOM 715 N N . ALA A 1 99 ? -2.646 9.371 3.707 1.00 97.00 99 ALA A N 1
ATOM 716 C CA . ALA A 1 99 ? -3.547 10.411 4.204 1.00 97.00 99 ALA A CA 1
ATOM 717 C C . ALA A 1 99 ? -4.879 10.387 3.441 1.00 97.00 99 ALA A C 1
ATOM 719 O O . ALA A 1 99 ? -4.875 10.383 2.211 1.00 97.00 99 ALA A O 1
ATOM 720 N N . LEU A 1 100 ? -5.996 10.428 4.170 1.00 96.62 100 LEU A N 1
ATOM 721 C CA . LEU A 1 100 ? -7.353 10.542 3.630 1.00 96.62 100 LEU A CA 1
ATOM 722 C C . LEU A 1 100 ? -8.018 11.853 4.094 1.00 96.62 100 LEU A C 1
ATOM 724 O O . LEU A 1 100 ? -7.460 12.608 4.903 1.00 96.62 100 LEU A O 1
ATOM 728 N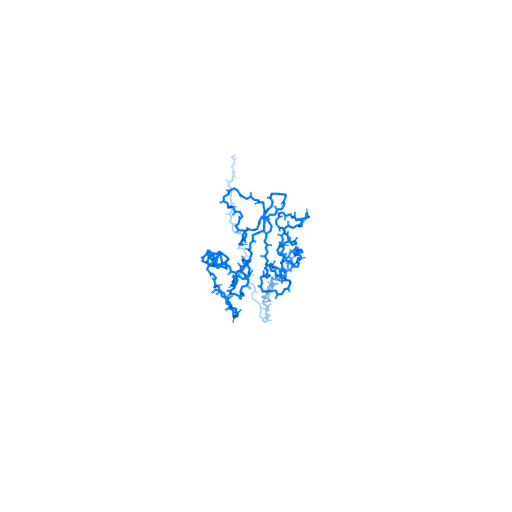 N . GLY A 1 101 ? -9.231 12.112 3.600 1.00 92.75 101 GLY A N 1
ATOM 729 C CA . GLY A 1 101 ? -10.122 13.138 4.151 1.00 92.75 101 GLY A CA 1
ATOM 730 C C . GLY A 1 101 ? -10.624 12.808 5.566 1.00 92.75 101 GLY A C 1
ATOM 731 O O . GLY A 1 101 ? -10.348 11.739 6.108 1.00 92.75 101 GLY A O 1
ATOM 732 N N . ASN A 1 102 ? -11.385 13.733 6.162 1.00 90.94 102 ASN A N 1
ATOM 733 C CA . ASN A 1 102 ? -12.087 13.555 7.447 1.00 90.94 102 ASN A CA 1
ATOM 734 C C . ASN A 1 102 ? -11.194 13.087 8.624 1.00 90.94 102 ASN A C 1
ATOM 736 O O . ASN A 1 102 ? -11.647 12.333 9.480 1.00 90.94 102 ASN A O 1
ATOM 740 N N . ASP A 1 103 ? -9.922 13.505 8.638 1.00 93.38 103 ASP A N 1
ATOM 741 C CA . ASP A 1 103 ? -8.881 13.071 9.588 1.00 93.38 103 ASP A CA 1
ATOM 742 C C . ASP A 1 103 ? -8.685 11.546 9.697 1.00 93.38 103 ASP A C 1
ATOM 744 O O . ASP A 1 103 ? -8.190 11.029 10.699 1.00 93.38 103 ASP A O 1
ATOM 748 N N . LEU A 1 104 ? -8.990 10.824 8.617 1.00 96.88 104 LEU A N 1
ATOM 749 C CA . LEU A 1 104 ? -8.695 9.402 8.474 1.00 96.88 104 LEU A CA 1
ATOM 750 C C . LEU A 1 104 ? -7.319 9.161 7.827 1.00 96.88 104 LEU A C 1
ATOM 752 O O . LEU A 1 104 ? -6.683 10.048 7.233 1.00 96.88 104 LEU A O 1
ATOM 756 N N . VAL A 1 105 ? -6.870 7.915 7.936 1.00 97.81 105 VAL A N 1
ATOM 757 C CA . VAL A 1 105 ? -5.722 7.337 7.235 1.00 97.81 105 VAL A CA 1
ATOM 758 C C . VAL A 1 105 ? -6.061 5.927 6.746 1.00 97.81 105 VAL A C 1
ATOM 760 O O . VAL A 1 105 ? -6.872 5.231 7.355 1.00 97.81 105 VAL A O 1
ATOM 763 N N . ALA A 1 106 ? -5.432 5.504 5.651 1.00 97.81 106 ALA A N 1
ATOM 764 C CA . ALA A 1 106 ? -5.439 4.117 5.194 1.00 97.81 106 ALA A CA 1
ATOM 765 C C . ALA A 1 106 ? -4.080 3.481 5.525 1.00 97.81 106 ALA A C 1
ATOM 767 O O . ALA A 1 106 ? -3.046 3.913 5.012 1.00 97.81 106 ALA A O 1
ATOM 768 N N . LEU A 1 107 ? -4.093 2.475 6.402 1.00 97.19 107 LEU A N 1
ATOM 769 C CA . LEU A 1 107 ? -2.921 1.726 6.856 1.00 97.19 107 LEU A CA 1
ATOM 770 C C . LEU A 1 107 ? -2.814 0.402 6.089 1.00 97.19 107 LEU A C 1
ATOM 772 O O . LEU A 1 107 ? -3.742 -0.409 6.128 1.00 97.19 107 LEU A O 1
ATOM 776 N N . LEU A 1 108 ? -1.675 0.162 5.437 1.00 97.88 108 LEU A N 1
ATOM 777 C CA . LEU A 1 108 ? -1.400 -1.053 4.664 1.00 97.88 108 LEU A CA 1
ATOM 778 C C . LEU A 1 108 ? -1.528 -2.316 5.535 1.00 97.88 108 LEU A C 1
ATOM 780 O O . LEU A 1 108 ? -0.930 -2.427 6.614 1.00 97.88 108 LEU A O 1
ATOM 784 N N . HIS A 1 109 ? -2.315 -3.279 5.053 1.00 96.44 109 HIS A N 1
ATOM 785 C CA . HIS A 1 109 ? -2.711 -4.477 5.792 1.00 96.44 109 HIS A CA 1
ATOM 786 C C . HIS A 1 109 ? -2.079 -5.773 5.258 1.00 96.44 109 HIS A C 1
ATOM 788 O O . HIS A 1 109 ? -2.633 -6.856 5.424 1.00 96.44 109 HIS A O 1
ATOM 794 N N . GLU A 1 110 ? -0.890 -5.684 4.660 1.00 95.12 110 GLU A N 1
ATOM 795 C CA . GLU A 1 110 ? -0.193 -6.868 4.148 1.00 95.12 110 GLU A CA 1
ATOM 796 C C . GLU A 1 110 ? 0.504 -7.702 5.227 1.00 95.12 110 GLU A C 1
ATOM 798 O O . GLU A 1 110 ? 1.012 -7.162 6.222 1.00 95.12 110 GLU A O 1
ATOM 803 N N . SER A 1 111 ? 0.529 -9.023 5.004 1.00 92.25 111 SER A N 1
ATOM 804 C CA . SER A 1 111 ? 1.053 -10.017 5.957 1.00 92.25 111 SER A CA 1
ATOM 805 C C . SER A 1 111 ? 1.842 -11.193 5.358 1.00 92.25 111 SER A C 1
ATOM 807 O O . SER A 1 111 ? 2.492 -11.899 6.126 1.00 92.25 111 SER A O 1
ATOM 809 N N . GLU A 1 112 ? 1.853 -11.388 4.033 1.00 95.62 112 GLU A N 1
ATOM 810 C CA . GLU A 1 112 ? 2.636 -12.463 3.388 1.00 95.62 112 GLU A CA 1
ATOM 811 C C . GLU A 1 112 ? 3.901 -11.943 2.689 1.00 95.62 112 GLU A C 1
ATOM 813 O O . GLU A 1 112 ? 4.990 -12.472 2.907 1.00 95.62 112 GLU A O 1
ATOM 818 N N . ALA A 1 113 ? 3.773 -10.890 1.879 1.00 96.31 113 ALA A N 1
ATOM 819 C CA . ALA A 1 113 ? 4.865 -10.211 1.185 1.00 96.31 113 ALA A CA 1
ATOM 820 C C . ALA A 1 113 ? 4.438 -8.781 0.817 1.00 96.31 113 ALA A C 1
ATOM 822 O O . ALA A 1 113 ? 3.258 -8.448 0.888 1.00 96.31 113 ALA A O 1
ATOM 823 N N . VAL A 1 114 ? 5.384 -7.947 0.382 1.00 97.69 114 VAL A N 1
ATOM 824 C CA . VAL A 1 114 ? 5.091 -6.680 -0.313 1.00 97.69 114 VAL A CA 1
ATOM 825 C C . VAL A 1 114 ? 5.996 -6.491 -1.529 1.00 97.69 114 VAL A C 1
ATOM 827 O O . VAL A 1 114 ? 7.044 -7.124 -1.622 1.00 97.69 114 VAL A O 1
ATOM 830 N N . ASN A 1 115 ? 5.625 -5.603 -2.448 1.00 96.38 115 ASN A N 1
ATOM 831 C CA . ASN A 1 115 ? 6.433 -5.210 -3.606 1.00 96.38 115 ASN A CA 1
ATOM 832 C C . ASN A 1 115 ? 6.672 -3.681 -3.607 1.00 96.38 115 ASN A C 1
ATOM 834 O O . ASN A 1 115 ? 6.103 -2.978 -2.777 1.00 96.38 115 ASN A O 1
ATOM 838 N N . TYR A 1 116 ? 7.511 -3.149 -4.504 1.00 96.62 116 TYR A N 1
ATOM 839 C CA . TYR A 1 116 ? 7.787 -1.702 -4.567 1.00 96.62 116 TYR A CA 1
ATOM 840 C C . TYR A 1 116 ? 6.605 -0.868 -5.100 1.00 96.62 116 TYR A C 1
ATOM 842 O O . TYR A 1 116 ? 6.355 0.236 -4.615 1.00 96.62 116 TYR A O 1
ATOM 850 N N . THR A 1 117 ? 5.826 -1.402 -6.044 1.00 95.94 117 THR A N 1
ATOM 851 C CA . THR A 1 117 ? 4.650 -0.732 -6.631 1.00 95.94 117 THR A CA 1
ATOM 852 C C . THR A 1 117 ? 3.544 -0.468 -5.593 1.00 95.94 117 THR A C 1
ATOM 854 O O . THR A 1 117 ? 2.870 0.553 -5.669 1.00 95.94 117 THR A O 1
ATOM 857 N N . MET A 1 118 ? 3.426 -1.293 -4.541 1.00 97.12 118 MET A N 1
ATOM 858 C CA . MET A 1 118 ? 2.557 -1.075 -3.363 1.00 97.12 118 MET A CA 1
ATOM 859 C C . MET A 1 118 ? 2.956 0.143 -2.501 1.00 97.12 118 MET A C 1
ATOM 861 O O . MET A 1 118 ? 2.281 0.442 -1.517 1.00 97.12 118 MET A O 1
ATOM 865 N N . PHE A 1 119 ? 4.056 0.822 -2.839 1.00 97.44 119 PHE A N 1
ATOM 866 C CA . PHE A 1 119 ? 4.543 2.054 -2.206 1.00 97.44 119 PHE A CA 1
ATOM 867 C C . PHE A 1 119 ? 4.716 3.190 -3.228 1.00 97.44 119 PHE A C 1
ATOM 869 O O . PHE A 1 119 ? 5.319 4.213 -2.907 1.00 97.44 119 PHE A O 1
ATOM 876 N N . GLY A 1 120 ? 4.204 3.014 -4.451 1.00 96.06 120 GLY A N 1
ATOM 877 C CA . GLY A 1 120 ? 4.256 4.016 -5.513 1.00 96.06 120 GLY A CA 1
ATOM 878 C C . GLY A 1 120 ? 5.538 4.053 -6.334 1.00 96.06 120 GLY A C 1
ATOM 879 O O . GLY A 1 120 ? 5.816 5.092 -6.924 1.00 96.06 120 GLY A O 1
ATOM 880 N N . ALA A 1 121 ? 6.299 2.956 -6.382 1.00 96.25 121 ALA A N 1
ATOM 881 C CA . ALA A 1 121 ? 7.351 2.795 -7.384 1.00 96.25 121 ALA A CA 1
ATOM 882 C C . ALA A 1 121 ? 6.752 2.655 -8.796 1.00 96.25 121 ALA A C 1
ATOM 884 O O . ALA A 1 121 ? 5.650 2.115 -8.933 1.00 96.25 121 ALA A O 1
ATOM 885 N N . VAL A 1 122 ? 7.473 3.098 -9.826 1.00 93.62 122 VAL A N 1
ATOM 886 C CA . VAL A 1 122 ? 7.048 3.046 -11.237 1.00 93.62 122 VAL A CA 1
ATOM 887 C C . VAL A 1 122 ? 7.725 1.900 -11.999 1.00 93.62 122 VAL A C 1
ATOM 889 O O . VAL A 1 122 ? 7.061 1.221 -12.783 1.00 93.62 122 VAL A O 1
ATOM 892 N N . GLY A 1 123 ? 9.011 1.636 -11.748 1.00 89.69 123 GLY A N 1
ATOM 893 C CA . GLY A 1 123 ? 9.770 0.531 -12.348 1.00 89.69 123 GLY A CA 1
ATOM 894 C C . GLY A 1 123 ? 10.196 0.726 -13.808 1.00 89.69 123 GLY A C 1
ATOM 895 O O . GLY A 1 123 ? 10.453 -0.263 -14.501 1.00 89.69 123 GLY A O 1
ATOM 896 N N . ASP A 1 124 ? 10.219 1.973 -14.293 1.00 88.75 124 ASP A N 1
ATOM 897 C CA . ASP A 1 124 ? 10.524 2.335 -15.686 1.00 88.75 124 ASP A CA 1
ATOM 898 C C . ASP A 1 124 ? 12.002 2.691 -15.950 1.00 88.75 124 ASP A C 1
ATOM 900 O O . ASP A 1 124 ? 12.405 2.806 -17.109 1.00 88.75 124 ASP A O 1
ATOM 904 N N . GLY A 1 125 ? 12.815 2.835 -14.898 1.00 84.94 125 GLY A N 1
ATOM 905 C CA . GLY A 1 125 ? 14.215 3.262 -14.982 1.00 84.94 125 GLY A CA 1
ATOM 906 C C . GLY A 1 125 ? 14.433 4.765 -15.233 1.00 84.94 125 GLY A C 1
ATOM 907 O O . GLY A 1 125 ? 15.584 5.182 -15.373 1.00 84.94 125 GLY A O 1
ATOM 908 N N . GLU A 1 126 ? 13.372 5.581 -15.276 1.00 88.25 126 GLU A N 1
ATOM 909 C CA . GLU A 1 126 ? 13.441 7.051 -15.348 1.00 88.25 126 GLU A CA 1
ATOM 910 C C . GLU A 1 126 ? 12.961 7.730 -14.047 1.00 88.25 126 GLU A C 1
ATOM 912 O O . GLU A 1 126 ? 13.439 8.818 -13.710 1.00 88.25 126 GLU A O 1
ATOM 917 N N . ALA A 1 127 ? 12.051 7.099 -13.296 1.00 89.38 127 ALA A N 1
ATOM 918 C CA . ALA A 1 127 ? 11.553 7.578 -12.006 1.00 89.38 127 ALA A CA 1
ATOM 919 C C . ALA A 1 127 ? 12.540 7.361 -10.834 1.00 89.38 127 ALA A C 1
ATOM 921 O O . ALA A 1 127 ? 13.278 6.379 -10.784 1.00 89.38 127 ALA A O 1
ATOM 922 N N . ASP A 1 128 ? 12.518 8.260 -9.838 1.00 91.38 128 ASP A N 1
ATOM 923 C CA . ASP A 1 128 ? 13.241 8.079 -8.566 1.00 91.38 128 ASP A CA 1
ATOM 924 C C . ASP A 1 128 ? 12.412 7.229 -7.588 1.00 91.38 128 ASP A C 1
ATOM 926 O O . ASP A 1 128 ? 11.739 7.732 -6.682 1.00 91.38 128 ASP A O 1
ATOM 930 N N . ASP A 1 129 ? 12.475 5.914 -7.782 1.00 94.38 129 ASP A N 1
ATOM 931 C CA . ASP A 1 129 ? 11.797 4.927 -6.937 1.00 94.38 129 ASP A CA 1
ATOM 932 C C . ASP A 1 129 ? 12.490 4.703 -5.577 1.00 94.38 129 ASP A C 1
ATOM 934 O O . ASP A 1 129 ? 12.007 3.924 -4.748 1.00 94.38 129 ASP A O 1
ATOM 938 N N . GLY A 1 130 ? 13.581 5.422 -5.277 1.00 95.12 130 GLY A N 1
ATOM 939 C CA . GLY A 1 130 ? 14.361 5.251 -4.048 1.00 95.12 130 GLY A CA 1
ATOM 940 C C . GLY A 1 130 ? 13.546 5.436 -2.762 1.00 95.12 130 GLY A C 1
ATOM 941 O O . GLY A 1 130 ? 13.764 4.721 -1.778 1.00 95.12 130 GLY A O 1
ATOM 942 N N . VAL A 1 131 ? 12.560 6.342 -2.768 1.00 95.38 131 VAL A N 1
ATOM 943 C CA . VAL A 1 131 ? 11.646 6.556 -1.630 1.00 95.38 131 VAL A CA 1
ATOM 944 C C . VAL A 1 131 ? 10.642 5.397 -1.476 1.00 95.38 131 VAL A C 1
ATOM 946 O O . VAL A 1 131 ? 10.621 4.803 -0.392 1.00 95.38 131 VAL A O 1
ATOM 949 N N . PRO A 1 132 ? 9.859 5.001 -2.504 1.00 96.06 132 PRO A N 1
ATOM 950 C CA . PRO A 1 132 ? 9.070 3.765 -2.485 1.00 96.06 132 PRO A CA 1
ATOM 951 C C . PRO A 1 132 ? 9.843 2.519 -2.023 1.00 96.06 132 PRO A C 1
ATOM 953 O O . PRO A 1 132 ? 9.379 1.801 -1.134 1.00 96.06 132 PRO A O 1
ATOM 956 N N . ILE A 1 133 ? 11.050 2.290 -2.555 1.00 95.94 133 ILE A N 1
ATOM 957 C CA . ILE A 1 133 ? 11.919 1.155 -2.199 1.00 95.94 133 ILE A CA 1
ATOM 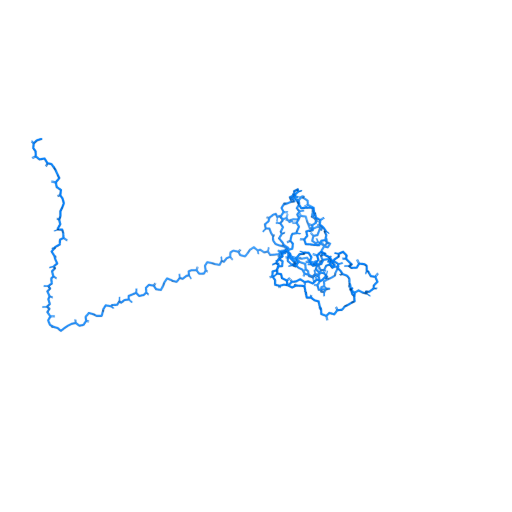958 C C . ILE A 1 133 ? 12.299 1.203 -0.712 1.00 95.94 133 ILE A C 1
ATOM 960 O O . ILE A 1 133 ? 12.190 0.194 -0.003 1.00 95.94 133 ILE A O 1
ATOM 964 N N . GLN A 1 134 ? 12.692 2.375 -0.199 1.00 97.00 134 GLN A N 1
ATOM 965 C CA . GLN A 1 134 ? 13.015 2.555 1.217 1.00 97.00 134 GLN A CA 1
ATOM 966 C C . GLN A 1 134 ? 11.801 2.287 2.121 1.00 97.00 134 GLN A C 1
ATOM 968 O O . GLN A 1 134 ? 11.940 1.621 3.153 1.00 97.00 134 GLN A O 1
ATOM 973 N N . LEU A 1 135 ? 10.612 2.772 1.746 1.00 97.38 135 LEU A N 1
ATOM 974 C CA . LEU A 1 135 ? 9.378 2.550 2.504 1.00 97.38 135 LEU A CA 1
ATOM 975 C C . LEU A 1 135 ? 8.971 1.068 2.501 1.00 97.38 135 LEU A C 1
ATOM 977 O O . LEU A 1 135 ? 8.644 0.536 3.566 1.00 97.38 135 LEU A O 1
ATOM 981 N N . ALA A 1 136 ? 9.089 0.383 1.359 1.00 97.31 136 ALA A N 1
ATOM 982 C CA . ALA A 1 136 ? 8.827 -1.048 1.227 1.00 97.31 136 ALA A CA 1
ATOM 983 C C . ALA A 1 136 ? 9.738 -1.882 2.140 1.00 97.31 136 ALA A C 1
ATOM 985 O O . ALA A 1 136 ? 9.250 -2.678 2.947 1.00 97.31 136 ALA A O 1
ATOM 986 N N . HIS A 1 137 ? 11.056 -1.651 2.097 1.00 97.56 137 HIS A N 1
ATOM 987 C CA . HIS A 1 137 ? 12.003 -2.332 2.984 1.00 97.56 137 HIS A CA 1
ATOM 988 C C . HIS A 1 137 ? 11.765 -2.005 4.464 1.00 97.56 137 HIS A C 1
ATOM 990 O O . HIS A 1 137 ? 11.890 -2.890 5.316 1.00 97.56 137 HIS A O 1
ATOM 996 N N . ALA A 1 138 ? 11.383 -0.768 4.792 1.00 96.94 138 ALA A N 1
ATOM 997 C CA . ALA A 1 138 ? 11.072 -0.381 6.162 1.00 96.94 138 ALA A CA 1
ATOM 998 C C . ALA A 1 138 ? 9.796 -1.075 6.679 1.00 96.94 138 ALA A C 1
ATOM 1000 O O . ALA A 1 138 ? 9.790 -1.549 7.817 1.00 96.94 138 ALA A O 1
ATOM 1001 N N . TYR A 1 139 ? 8.734 -1.177 5.870 1.00 97.12 139 TYR A N 1
ATOM 1002 C CA . TYR A 1 139 ? 7.510 -1.911 6.219 1.00 97.12 139 TYR A CA 1
ATOM 1003 C C . TYR A 1 139 ? 7.781 -3.412 6.367 1.00 97.12 139 TYR A C 1
ATOM 1005 O O . TYR A 1 139 ? 7.458 -3.996 7.402 1.00 97.12 139 TYR A O 1
ATOM 1013 N N . ALA A 1 140 ? 8.450 -4.013 5.381 1.00 97.69 140 ALA A N 1
ATOM 1014 C CA . ALA A 1 140 ? 8.834 -5.421 5.380 1.00 97.69 140 ALA A CA 1
ATOM 1015 C C . ALA A 1 140 ? 9.640 -5.799 6.636 1.00 97.69 140 ALA A C 1
ATOM 1017 O O . ALA A 1 140 ? 9.323 -6.777 7.316 1.00 97.69 140 ALA A O 1
ATOM 1018 N N . SER A 1 141 ? 10.603 -4.951 7.020 1.00 97.62 141 SER A N 1
ATOM 1019 C CA . SER A 1 141 ? 11.397 -5.110 8.247 1.00 97.62 141 SER A CA 1
ATOM 1020 C C . SER A 1 141 ? 10.560 -4.980 9.527 1.00 97.62 141 SER A C 1
ATOM 1022 O O . SER A 1 141 ? 10.757 -5.757 10.457 1.00 97.62 141 SER A O 1
ATOM 1024 N N . ARG A 1 142 ? 9.598 -4.042 9.587 1.00 96.44 142 ARG A N 1
ATOM 1025 C CA . ARG A 1 142 ? 8.670 -3.903 10.733 1.00 96.44 142 ARG A CA 1
ATOM 1026 C C . ARG A 1 142 ? 7.728 -5.102 10.884 1.00 96.44 142 ARG A C 1
ATOM 1028 O O . ARG A 1 142 ? 7.303 -5.396 11.998 1.00 96.44 142 ARG A O 1
ATOM 1035 N N . LYS A 1 143 ? 7.369 -5.757 9.777 1.00 96.75 143 LYS A N 1
ATOM 1036 C CA . LYS A 1 143 ? 6.407 -6.873 9.730 1.00 96.75 143 LYS A CA 1
ATOM 1037 C C . LYS A 1 143 ? 7.061 -8.259 9.751 1.00 96.75 143 LYS A C 1
ATOM 1039 O O . LYS A 1 143 ? 6.356 -9.233 9.991 1.00 96.75 143 LYS A O 1
ATOM 1044 N N . ASN A 1 144 ? 8.375 -8.350 9.526 1.00 97.19 144 ASN A N 1
ATOM 1045 C CA . ASN A 1 144 ? 9.109 -9.601 9.301 1.00 97.19 144 ASN A CA 1
ATOM 1046 C C . ASN A 1 144 ? 8.518 -10.419 8.127 1.00 97.19 144 ASN A C 1
ATOM 1048 O O . ASN A 1 144 ? 8.252 -11.616 8.245 1.00 97.19 144 ASN A O 1
ATOM 1052 N N . ILE A 1 145 ? 8.312 -9.748 6.991 1.00 97.62 145 ILE A N 1
ATOM 1053 C CA . ILE A 1 145 ? 7.857 -10.337 5.718 1.00 97.62 145 ILE A CA 1
ATOM 1054 C C . ILE A 1 145 ? 8.878 -10.025 4.608 1.00 97.62 145 ILE A C 1
ATOM 1056 O O . ILE A 1 145 ? 9.605 -9.036 4.726 1.00 97.62 145 ILE A O 1
ATOM 1060 N N . PRO A 1 146 ? 8.977 -10.831 3.538 1.00 97.69 146 PRO A N 1
ATOM 1061 C CA . PRO A 1 146 ? 9.822 -10.514 2.391 1.00 97.69 146 PRO A CA 1
ATOM 1062 C C . PRO A 1 146 ? 9.300 -9.313 1.587 1.00 97.69 146 PRO A C 1
ATOM 1064 O O . PRO A 1 146 ? 8.093 -9.100 1.458 1.00 97.69 146 PRO A O 1
ATOM 1067 N N . VAL A 1 147 ? 10.232 -8.591 0.960 1.00 97.06 147 VAL A N 1
ATOM 1068 C CA . VAL A 1 147 ? 9.937 -7.831 -0.262 1.00 97.06 147 VAL A CA 1
ATOM 1069 C C . VAL A 1 147 ? 10.111 -8.786 -1.444 1.00 97.06 147 VAL A C 1
ATOM 1071 O O . VAL A 1 147 ? 11.115 -9.497 -1.512 1.00 97.06 147 VAL A O 1
ATOM 1074 N N . VAL A 1 148 ? 9.144 -8.824 -2.357 1.00 94.75 148 VAL A N 1
ATOM 1075 C CA . VAL A 1 148 ? 9.155 -9.666 -3.558 1.00 94.75 148 VAL A CA 1
ATOM 1076 C C . VAL A 1 148 ? 8.864 -8.792 -4.769 1.00 94.75 148 VAL A C 1
ATOM 1078 O O . VAL A 1 148 ? 7.808 -8.171 -4.859 1.00 94.75 148 VAL A O 1
ATOM 1081 N N . HIS A 1 149 ? 9.788 -8.773 -5.724 1.00 86.62 149 HIS A N 1
ATOM 1082 C CA . HIS A 1 149 ? 9.578 -8.172 -7.035 1.00 86.62 149 HIS A CA 1
ATOM 1083 C C . HIS A 1 149 ? 10.162 -9.097 -8.110 1.00 86.62 149 HIS A C 1
ATOM 1085 O O . HIS A 1 149 ? 11.192 -9.728 -7.874 1.00 86.62 149 HIS A O 1
ATOM 1091 N N . LEU A 1 150 ? 9.472 -9.246 -9.247 1.00 82.69 150 LEU A N 1
ATOM 1092 C CA . LEU A 1 150 ? 9.783 -10.283 -10.247 1.00 82.69 150 LEU A CA 1
ATOM 1093 C C . LEU A 1 150 ? 10.265 -9.733 -11.600 1.00 82.69 150 LEU A C 1
ATOM 1095 O O . LEU A 1 150 ? 10.877 -10.484 -12.358 1.00 82.69 150 LEU A O 1
ATOM 1099 N N . SER A 1 151 ? 9.989 -8.463 -11.919 1.00 77.44 151 SER A N 1
ATOM 1100 C CA . SER A 1 151 ? 10.311 -7.854 -13.218 1.00 77.44 151 SER A CA 1
ATOM 1101 C C . SER A 1 151 ? 10.163 -6.328 -13.197 1.00 77.44 151 SER A C 1
ATOM 1103 O O . SER A 1 151 ? 9.086 -5.853 -12.855 1.00 77.44 151 SER A O 1
ATOM 1105 N N . GLY A 1 152 ? 11.185 -5.590 -13.631 1.00 72.69 152 GLY A N 1
ATOM 1106 C CA . GLY A 1 152 ? 11.203 -4.122 -13.733 1.00 72.69 152 GLY A CA 1
ATOM 1107 C C . GLY A 1 152 ? 12.572 -3.563 -13.331 1.00 72.69 152 GLY A C 1
ATOM 1108 O O . GLY A 1 152 ? 13.368 -4.295 -12.740 1.00 72.69 152 GLY A O 1
ATOM 1109 N N . GLU A 1 153 ? 12.847 -2.301 -13.661 1.00 70.75 153 GLU A N 1
ATOM 1110 C CA . GLU A 1 153 ? 14.121 -1.626 -13.363 1.00 70.75 153 GLU A CA 1
ATOM 1111 C C . GLU A 1 153 ? 13.889 -0.580 -12.255 1.00 70.75 153 GLU A C 1
ATOM 1113 O O . GLU A 1 153 ? 13.048 0.304 -12.419 1.00 70.75 153 GLU A O 1
ATOM 1118 N N . PHE A 1 154 ? 14.601 -0.716 -11.129 1.00 73.94 154 PHE A N 1
ATOM 1119 C CA . PHE A 1 154 ? 14.390 -0.006 -9.854 1.00 73.94 154 PHE A CA 1
ATOM 1120 C C . PHE A 1 154 ? 15.733 0.315 -9.170 1.00 73.94 154 PHE A C 1
ATOM 1122 O O . PHE A 1 154 ? 16.652 -0.532 -9.288 1.00 73.94 154 PHE A O 1
#

Solvent-accessible surface area (backbone atoms only — not comparable to full-atom values): 9603 Å² total; per-residue (Å²): 140,87,86,80,88,89,87,82,80,97,70,81,81,83,86,77,91,73,90,86,74,88,78,78,77,75,77,75,75,77,74,75,74,75,76,79,66,76,75,83,78,75,76,67,48,76,30,53,16,50,65,55,54,42,70,50,84,84,77,50,70,78,40,40,37,33,26,44,3,31,88,43,71,69,68,70,12,36,48,49,25,39,28,36,72,62,56,93,88,58,79,63,71,64,34,61,32,29,68,40,56,94,60,28,25,37,35,62,62,74,81,73,56,46,38,38,28,51,20,67,29,79,44,76,68,79,67,84,34,66,62,17,44,50,47,37,54,51,50,22,64,76,68,77,34,51,75,55,84,92,82,72,41,127

Radius of gyration: 30.87 Å; Cα contacts (8 Å, |Δi|>4): 245; chains: 1; bounding box: 44×76×90 Å

Secondary structure (DSSP, 8-state):
------------------SS----------------PPP--PPEEEESSHHHHHH-SS--TT-EEEES-SSSTTSS---EEEEEE--SSS---SSSEEE-STTEEEEE---S-B-SGGGT---BSSS-THHHHHHHHHHHHHHT--B---S-B-

pLDDT: mean 82.27, std 20.69, range [37.34, 98.5]

Sequence (154 aa):
MSEHPDSASRRKALAMMSTGGVLLAASGSTAVARQNTPIASSPVKRFATVEELKAAADLREGEFAETTGWFTPGDGGGAIYRIEIRSSEAAPNNGDLLALGNDLVALLHESEAVNYTMFGAVGDGEADDGVPIQLAHAYASRKNIPVVHLSGEF